Protein AF-A0A7Z0WL60-F1 (afdb_monomer)

Mean predicted aligned error: 9.83 Å

Organism: NCBI:txid485602

Foldseek 3Di:
DDPPPPVQPQDPVRHGDVCPLQQVQLVVLVVQLPDPPLPALPQWVLSVLSVVCVVPRRPPQRSDPVSVVVSVVRNVVSVVVPPDPPPD

Solvent-accessible surface area (backbone atoms only — not comparable to full-atom values): 5105 Å² total; per-residue (Å²): 138,80,79,77,78,71,85,67,62,58,38,99,82,76,40,74,34,94,58,50,62,16,50,55,34,18,54,50,29,42,54,49,68,70,40,90,84,45,80,44,56,86,59,24,71,20,38,32,50,39,55,45,21,51,72,67,54,9,71,82,70,38,54,43,72,69,45,50,52,52,25,53,48,37,37,53,52,42,50,55,72,66,52,69,75,95,79,126

Radius of gyration: 15.8 Å; Cα contacts (8 Å, |Δi|>4): 90; chains: 1; bounding box: 34×27×55 Å

Secondary structure (DSSP, 8-state):
---------B-TTSPBPTTHHHHHHHHHHHHHHHSTT---TTT-HHHHHHHHHHHH-TTTTSSSHHHHHHHHHHHHHHHHHHS--S--

pLDDT: mean 77.09, std 18.45, range [31.45, 96.88]

Sequence (88 aa):
MRFPAASADFHPNGRPSPGAAAEAFSDLAEELVTRSDFAGEGYSWGDRELARCRRRGGTRSAGAAFQWLSMATSHHLSHLARRTPDNL

Structure (mmCIF, N/CA/C/O backbone):
data_AF-A0A7Z0WL60-F1
#
_entry.id   AF-A0A7Z0WL60-F1
#
loop_
_atom_site.group_PDB
_atom_site.id
_atom_site.type_symbol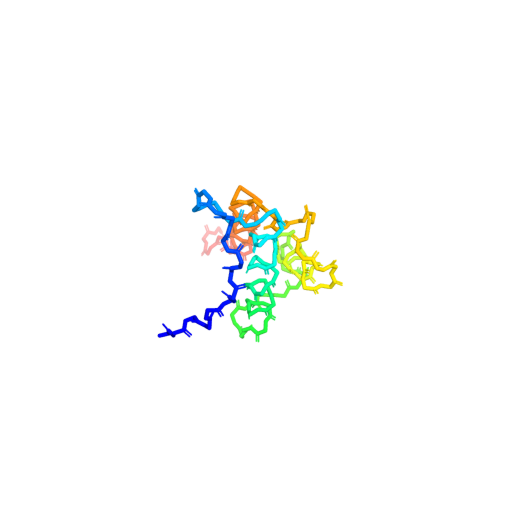
_atom_site.label_atom_id
_atom_site.label_alt_id
_atom_site.label_comp_id
_atom_site.label_asym_id
_atom_site.label_entity_id
_atom_site.label_seq_id
_atom_site.pdbx_PDB_ins_code
_atom_site.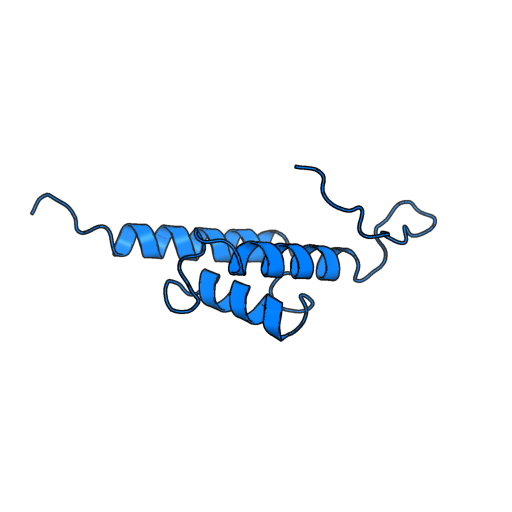Cartn_x
_atom_site.Cartn_y
_atom_site.Cartn_z
_atom_site.occupancy
_atom_site.B_iso_or_equiv
_atom_site.auth_seq_id
_atom_site.auth_comp_id
_atom_site.auth_asym_id
_atom_site.auth_atom_id
_atom_site.pdbx_PDB_model_num
ATOM 1 N N . MET A 1 1 ? 3.818 -20.558 -6.354 1.00 34.06 1 MET A N 1
ATOM 2 C CA . MET A 1 1 ? 3.468 -19.312 -7.069 1.00 34.06 1 MET A CA 1
ATOM 3 C C . MET A 1 1 ? 4.469 -19.113 -8.186 1.00 34.06 1 MET A C 1
ATOM 5 O O . MET A 1 1 ? 5.660 -19.115 -7.911 1.00 34.06 1 MET A O 1
ATOM 9 N N . ARG A 1 2 ? 4.004 -19.036 -9.432 1.00 31.45 2 ARG A N 1
ATOM 10 C CA . ARG A 1 2 ? 4.833 -18.756 -10.606 1.00 31.45 2 ARG A CA 1
ATOM 11 C C . ARG A 1 2 ? 4.423 -17.367 -11.069 1.00 31.45 2 ARG A C 1
ATOM 13 O O . ARG A 1 2 ? 3.301 -17.211 -11.534 1.00 31.45 2 ARG A O 1
ATOM 20 N N . PHE A 1 3 ? 5.283 -16.378 -10.858 1.00 37.19 3 PHE A N 1
ATOM 21 C CA . PHE A 1 3 ? 5.061 -15.044 -11.404 1.00 37.19 3 PHE A CA 1
ATOM 22 C C . PHE A 1 3 ? 5.064 -15.168 -12.933 1.00 37.19 3 PHE A C 1
ATOM 24 O O . PHE A 1 3 ? 5.992 -15.793 -13.467 1.00 37.19 3 PHE A O 1
ATOM 31 N N . PRO A 1 4 ? 4.043 -14.669 -13.654 1.00 38.28 4 PRO A N 1
ATOM 32 C CA . PRO A 1 4 ? 4.176 -14.518 -15.090 1.00 38.28 4 PRO A CA 1
ATOM 33 C C . PRO A 1 4 ? 5.383 -13.613 -15.321 1.00 38.28 4 PRO A C 1
ATOM 35 O O . PRO A 1 4 ? 5.537 -12.582 -14.667 1.00 38.28 4 PRO A O 1
ATOM 38 N N . ALA A 1 5 ? 6.289 -14.045 -16.194 1.00 42.16 5 ALA A N 1
ATOM 39 C CA . ALA A 1 5 ? 7.343 -13.171 -16.654 1.00 42.16 5 ALA A CA 1
ATOM 40 C C . ALA A 1 5 ? 6.644 -12.028 -17.390 1.00 42.16 5 ALA A C 1
ATOM 42 O O . ALA A 1 5 ? 6.225 -12.203 -18.533 1.00 42.16 5 ALA A O 1
ATOM 43 N N . ALA A 1 6 ? 6.497 -10.876 -16.729 1.00 49.50 6 ALA A N 1
ATOM 44 C CA . ALA A 1 6 ? 6.469 -9.621 -17.451 1.00 49.50 6 ALA A CA 1
ATOM 45 C C . ALA A 1 6 ? 7.651 -9.717 -18.414 1.00 49.50 6 ALA A C 1
ATOM 47 O O . ALA A 1 6 ? 8.778 -9.986 -17.981 1.00 49.50 6 ALA A O 1
ATOM 48 N N . SER A 1 7 ? 7.374 -9.663 -19.713 1.00 46.47 7 SER A N 1
ATOM 49 C CA . SER A 1 7 ? 8.383 -9.601 -20.760 1.00 46.47 7 SER A CA 1
ATOM 50 C C . SER A 1 7 ? 9.164 -8.313 -20.534 1.00 46.47 7 SER A C 1
ATOM 52 O O . SER A 1 7 ? 8.847 -7.263 -21.078 1.00 46.47 7 SER A O 1
ATOM 54 N N . ALA A 1 8 ? 10.110 -8.374 -19.601 1.00 53.94 8 ALA A N 1
ATOM 55 C CA . ALA A 1 8 ? 10.982 -7.282 -19.268 1.00 53.94 8 ALA A CA 1
ATOM 56 C C . ALA A 1 8 ? 11.918 -7.162 -20.458 1.00 53.94 8 ALA A C 1
ATOM 58 O O . ALA A 1 8 ? 12.839 -7.963 -20.619 1.00 53.94 8 ALA A O 1
ATOM 59 N N . ASP A 1 9 ? 11.644 -6.185 -21.314 1.00 53.06 9 ASP A N 1
ATOM 60 C CA . ASP A 1 9 ? 12.588 -5.752 -22.326 1.00 53.06 9 ASP A CA 1
ATOM 61 C C . ASP A 1 9 ? 13.833 -5.258 -21.587 1.00 53.06 9 ASP A C 1
ATOM 63 O O . ASP A 1 9 ? 13.889 -4.147 -21.052 1.00 53.06 9 ASP A O 1
ATOM 67 N N . PHE A 1 10 ? 14.819 -6.141 -21.455 1.00 50.97 10 PHE A N 1
ATOM 68 C CA . PHE A 1 10 ? 16.101 -5.801 -20.869 1.00 50.97 10 PHE A CA 1
ATOM 69 C C . PHE A 1 10 ? 16.848 -4.900 -21.847 1.00 50.97 10 PHE A C 1
ATOM 71 O O . PHE A 1 10 ? 16.992 -5.209 -23.030 1.00 50.97 10 PHE A O 1
ATOM 78 N N . HIS A 1 11 ? 17.373 -3.786 -21.342 1.00 51.44 11 HIS A N 1
ATOM 79 C CA . HIS A 1 11 ? 18.339 -2.992 -22.087 1.00 51.44 11 HIS A CA 1
ATOM 80 C C . HIS A 1 11 ? 19.541 -3.890 -22.438 1.00 51.44 11 HIS A C 1
ATOM 82 O O . HIS A 1 11 ? 19.919 -4.721 -21.607 1.00 51.44 11 HIS A O 1
ATOM 88 N N . PRO A 1 12 ? 20.241 -3.684 -23.570 1.00 57.44 12 PRO A N 1
ATOM 89 C CA . PRO A 1 12 ? 21.432 -4.462 -23.950 1.00 57.44 12 PRO A CA 1
ATOM 90 C C . PRO A 1 12 ? 22.566 -4.508 -22.902 1.00 57.44 12 PRO A C 1
ATOM 92 O O . PRO A 1 12 ? 23.493 -5.295 -23.038 1.00 57.44 12 PRO A O 1
ATOM 95 N N . ASN A 1 13 ? 22.482 -3.707 -21.833 1.00 62.28 13 ASN A N 1
ATOM 96 C CA . ASN A 1 13 ? 23.418 -3.691 -20.703 1.00 62.28 13 ASN A CA 1
ATOM 97 C C . ASN A 1 13 ? 22.903 -4.462 -19.465 1.00 62.28 13 ASN A C 1
ATOM 99 O O . ASN A 1 13 ? 23.402 -4.247 -18.363 1.00 62.28 13 ASN A O 1
ATOM 103 N N . GLY A 1 14 ? 21.855 -5.284 -19.602 1.00 62.09 14 GLY A N 1
ATOM 104 C CA . GLY A 1 14 ? 21.270 -6.074 -18.509 1.00 62.09 14 GLY A CA 1
ATOM 105 C C . GLY A 1 14 ? 20.482 -5.262 -17.473 1.00 62.09 14 GLY A C 1
ATOM 106 O O . GLY A 1 14 ? 20.079 -5.798 -16.443 1.00 62.09 14 GLY A O 1
ATOM 107 N N . ARG A 1 15 ? 20.248 -3.968 -17.723 1.00 58.91 15 ARG A N 1
ATOM 108 C CA . ARG A 1 15 ? 19.402 -3.126 -16.868 1.00 58.91 15 ARG A CA 1
ATOM 109 C C . ARG A 1 15 ? 17.938 -3.250 -17.301 1.00 58.91 15 ARG A C 1
ATOM 111 O O . ARG A 1 15 ? 17.691 -3.322 -18.507 1.00 58.91 15 ARG A O 1
ATOM 118 N N . PRO A 1 16 ? 16.977 -3.229 -16.363 1.00 59.91 16 PRO A N 1
ATOM 119 C CA . PRO A 1 16 ? 15.568 -3.079 -16.710 1.00 59.91 16 PRO A CA 1
ATOM 120 C C . PRO A 1 16 ? 15.378 -1.844 -17.596 1.00 59.91 16 PRO A C 1
ATOM 122 O O . PRO A 1 16 ? 16.023 -0.815 -17.356 1.00 59.91 16 PRO A O 1
ATOM 125 N N . SER A 1 17 ? 14.520 -1.933 -18.613 1.00 63.66 17 SER A N 1
ATOM 126 C CA . SER A 1 17 ? 14.144 -0.756 -19.392 1.00 63.66 17 SER A CA 1
ATOM 127 C C . SER A 1 17 ? 13.539 0.322 -18.477 1.00 63.66 17 SER A C 1
ATOM 129 O O . SER A 1 17 ? 12.885 0.002 -17.474 1.00 63.66 17 SER A O 1
ATOM 131 N N . PRO A 1 18 ? 13.771 1.615 -18.768 1.00 61.53 18 PRO A N 1
ATOM 132 C CA . PRO A 1 18 ? 13.118 2.697 -18.041 1.00 61.53 18 PRO A CA 1
ATOM 133 C C . PRO A 1 18 ? 11.596 2.492 -18.051 1.00 61.53 18 PRO A C 1
ATOM 135 O O . PRO A 1 18 ? 10.994 2.424 -19.115 1.00 61.53 18 PRO A O 1
ATOM 138 N N . GLY A 1 19 ? 10.984 2.362 -16.870 1.00 64.56 19 GLY A N 1
ATOM 139 C CA . GLY A 1 19 ? 9.544 2.108 -16.721 1.00 64.56 19 GLY A CA 1
ATOM 140 C C . GLY A 1 19 ? 9.162 0.661 -16.390 1.00 64.56 19 GLY A C 1
ATOM 141 O O . GLY A 1 19 ? 8.152 0.470 -15.723 1.00 64.56 19 GLY A O 1
ATOM 142 N N . ALA A 1 20 ? 9.994 -0.344 -16.696 1.00 68.12 20 ALA A N 1
ATOM 143 C CA . ALA A 1 20 ? 9.673 -1.752 -16.409 1.00 68.12 20 ALA A CA 1
ATOM 144 C C . ALA A 1 20 ? 9.433 -2.033 -14.916 1.00 68.12 20 ALA A C 1
ATOM 146 O O . ALA A 1 20 ? 8.572 -2.829 -14.552 1.00 68.12 20 ALA A O 1
ATOM 147 N N . ALA A 1 21 ? 10.169 -1.349 -14.035 1.00 69.00 21 ALA A N 1
ATOM 148 C CA . ALA A 1 21 ? 9.945 -1.450 -12.596 1.00 69.00 21 ALA A CA 1
ATOM 149 C C . ALA A 1 21 ? 8.584 -0.864 -12.183 1.00 69.00 21 ALA A C 1
ATOM 151 O O . ALA A 1 21 ? 7.903 -1.444 -11.345 1.00 69.00 21 ALA A O 1
ATOM 152 N N . ALA A 1 22 ? 8.174 0.261 -12.776 1.00 70.50 22 ALA A N 1
ATOM 153 C CA . ALA A 1 22 ? 6.896 0.896 -12.464 1.00 70.50 22 ALA A CA 1
ATOM 154 C C . ALA A 1 22 ? 5.707 0.033 -12.912 1.00 70.50 22 ALA A C 1
ATOM 156 O O . ALA A 1 22 ? 4.729 -0.057 -12.172 1.00 70.50 22 ALA A O 1
ATOM 157 N N . GLU A 1 23 ? 5.821 -0.636 -14.062 1.00 73.06 23 GLU A N 1
ATOM 158 C CA . GLU A 1 23 ? 4.823 -1.604 -14.536 1.00 73.06 23 GLU A CA 1
ATOM 159 C C . GLU A 1 23 ? 4.744 -2.822 -13.608 1.00 73.06 23 GLU A C 1
ATOM 161 O O . GLU A 1 23 ? 3.672 -3.126 -13.096 1.00 73.06 23 GLU A O 1
ATOM 166 N N . ALA A 1 24 ? 5.882 -3.433 -13.255 1.00 77.62 24 ALA A N 1
ATOM 167 C CA . ALA A 1 24 ? 5.903 -4.564 -12.323 1.00 77.62 24 ALA A CA 1
ATOM 168 C C . ALA A 1 24 ? 5.291 -4.216 -10.952 1.00 77.62 24 ALA A C 1
ATOM 170 O O . ALA A 1 24 ? 4.584 -5.019 -10.347 1.00 77.62 24 ALA A O 1
ATOM 171 N N . PHE A 1 25 ? 5.530 -3.003 -10.451 1.00 79.00 25 PHE A N 1
ATOM 172 C CA . PHE A 1 25 ? 4.887 -2.524 -9.232 1.00 79.00 25 PHE A CA 1
ATOM 173 C C . PHE A 1 25 ? 3.388 -2.250 -9.418 1.00 79.00 25 PHE A C 1
ATOM 175 O O . PHE A 1 25 ? 2.612 -2.459 -8.487 1.00 79.00 25 PHE A O 1
ATOM 182 N N . SER A 1 26 ? 2.960 -1.801 -10.596 1.00 81.81 26 SER A N 1
ATOM 183 C CA . SER A 1 26 ? 1.540 -1.646 -10.915 1.00 81.81 26 SER A CA 1
ATOM 184 C C . SER A 1 26 ? 0.814 -2.992 -10.867 1.00 81.81 26 SER A C 1
ATOM 186 O O . SER A 1 26 ? -0.205 -3.094 -10.185 1.00 81.81 26 SER A O 1
ATOM 188 N N . ASP A 1 27 ? 1.389 -4.024 -11.489 1.00 85.44 27 ASP A N 1
ATOM 189 C CA . ASP A 1 27 ? 0.847 -5.389 -11.497 1.00 85.44 27 ASP A CA 1
ATOM 190 C C . ASP A 1 27 ? 0.748 -5.962 -10.078 1.00 85.44 27 ASP A C 1
ATOM 192 O O . ASP A 1 27 ? -0.281 -6.507 -9.680 1.00 85.44 27 ASP A O 1
ATOM 196 N N . LEU A 1 28 ? 1.795 -5.777 -9.267 1.00 87.25 28 LEU A N 1
ATOM 197 C CA . LEU A 1 28 ? 1.784 -6.195 -7.863 1.00 87.25 28 LEU A CA 1
ATOM 198 C C . LEU A 1 28 ? 0.718 -5.457 -7.048 1.00 87.25 28 LEU A C 1
ATOM 200 O O . LEU A 1 28 ? 0.074 -6.055 -6.185 1.00 87.25 28 LEU A O 1
ATOM 204 N N . ALA A 1 29 ? 0.535 -4.157 -7.290 1.00 88.94 29 ALA A N 1
ATOM 205 C CA . ALA A 1 29 ? -0.484 -3.379 -6.599 1.00 88.94 29 ALA A CA 1
ATOM 206 C C . ALA A 1 29 ? -1.887 -3.843 -7.001 1.00 88.94 29 ALA A C 1
ATOM 208 O O . ALA A 1 29 ? -2.758 -3.929 -6.138 1.00 88.94 29 ALA A O 1
ATOM 209 N N . GLU A 1 30 ? -2.101 -4.170 -8.277 1.00 89.50 30 GLU A N 1
ATOM 210 C CA . GLU A 1 30 ? -3.343 -4.765 -8.763 1.00 89.50 30 GLU A CA 1
ATOM 211 C C . GLU A 1 30 ? -3.615 -6.121 -8.107 1.00 89.50 30 GLU A C 1
ATOM 213 O O . GLU A 1 30 ? -4.693 -6.304 -7.540 1.00 89.50 30 GLU A O 1
ATOM 218 N N . GLU A 1 31 ? -2.637 -7.031 -8.095 1.00 92.12 31 GLU A N 1
ATOM 219 C CA . GLU A 1 31 ?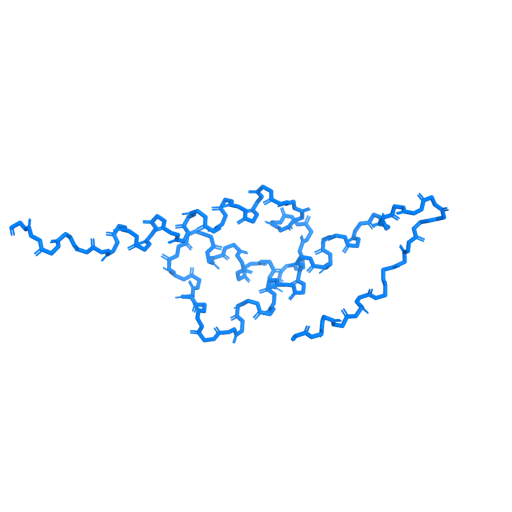 -2.776 -8.329 -7.431 1.00 92.12 31 GLU A CA 1
ATOM 220 C C . GLU A 1 31 ? -3.157 -8.135 -5.959 1.00 92.12 31 GLU A C 1
ATOM 222 O O . GLU A 1 31 ? -4.173 -8.662 -5.505 1.00 92.12 31 GLU A O 1
ATOM 227 N N . LEU A 1 32 ? -2.403 -7.319 -5.219 1.00 91.31 32 LEU A N 1
ATOM 228 C CA . LEU A 1 32 ? -2.621 -7.122 -3.788 1.00 91.31 32 LEU A CA 1
ATOM 229 C C . LEU A 1 32 ? -4.017 -6.598 -3.461 1.00 91.31 32 LEU A C 1
ATOM 231 O O . LEU A 1 32 ? -4.667 -7.150 -2.579 1.00 91.31 32 LEU A O 1
ATOM 235 N N . VAL A 1 33 ? -4.511 -5.579 -4.171 1.00 92.56 33 VAL A N 1
ATOM 236 C CA . VAL A 1 33 ? -5.827 -4.989 -3.855 1.00 92.56 33 VAL A CA 1
ATOM 237 C C . VAL A 1 33 ? -7.011 -5.881 -4.239 1.00 92.56 33 VAL A C 1
ATOM 239 O O . VAL A 1 33 ? -8.143 -5.571 -3.868 1.00 92.56 33 VAL A O 1
ATOM 242 N N . THR A 1 34 ? -6.783 -6.958 -4.997 1.00 93.62 34 THR A N 1
ATOM 243 C CA . THR A 1 34 ? -7.820 -7.951 -5.334 1.00 93.62 34 THR A CA 1
ATOM 244 C C . THR A 1 34 ? -7.906 -9.100 -4.335 1.00 93.62 34 THR A C 1
ATOM 246 O O . THR A 1 34 ? -8.885 -9.849 -4.345 1.00 93.62 34 THR A O 1
ATOM 249 N N . ARG A 1 35 ? -6.913 -9.251 -3.455 1.00 94.44 35 ARG A N 1
ATOM 250 C CA . ARG A 1 35 ? -6.903 -10.318 -2.457 1.00 94.44 35 ARG A CA 1
ATOM 251 C C . ARG A 1 35 ? -7.863 -10.014 -1.312 1.00 94.44 35 ARG A C 1
ATOM 253 O O . ARG A 1 35 ? -8.083 -8.867 -0.936 1.00 94.44 35 ARG A O 1
ATOM 260 N N . SER A 1 36 ? -8.390 -11.069 -0.698 1.00 92.50 36 SER A N 1
ATOM 261 C CA . SER A 1 36 ? -9.299 -10.961 0.450 1.00 92.50 36 SER A CA 1
ATOM 262 C C . SER A 1 36 ? -8.635 -10.431 1.725 1.00 92.50 36 SER A C 1
ATOM 264 O O . SER A 1 36 ? -9.336 -10.020 2.642 1.00 92.50 36 SER A O 1
ATOM 266 N N . ASP A 1 37 ? -7.303 -10.485 1.813 1.00 90.94 37 ASP A N 1
ATOM 267 C CA . ASP A 1 37 ? -6.515 -9.961 2.935 1.00 90.94 37 ASP A CA 1
ATOM 268 C C . ASP A 1 37 ? -6.212 -8.457 2.807 1.00 90.94 37 ASP A C 1
ATOM 270 O O . ASP A 1 37 ? -5.721 -7.844 3.758 1.00 90.94 37 ASP A O 1
ATOM 274 N N . PHE A 1 38 ? -6.556 -7.832 1.676 1.00 94.88 38 PHE A N 1
ATOM 275 C CA . PHE A 1 38 ? -6.493 -6.387 1.534 1.00 94.88 38 PHE A CA 1
ATOM 276 C C . PHE A 1 38 ? -7.554 -5.715 2.411 1.00 94.88 38 PHE A C 1
ATOM 278 O O . PHE A 1 38 ? -8.756 -5.895 2.226 1.00 94.88 38 PHE A O 1
ATOM 285 N N . ALA A 1 39 ? -7.109 -4.883 3.353 1.00 95.19 39 ALA A N 1
ATOM 286 C CA . ALA A 1 39 ? -7.993 -4.273 4.344 1.00 95.19 39 ALA A CA 1
ATOM 287 C C . ALA A 1 39 ? -8.899 -3.158 3.780 1.00 95.19 39 ALA A C 1
ATOM 289 O O . ALA A 1 39 ? -9.817 -2.699 4.464 1.00 95.19 39 ALA A O 1
ATOM 290 N N . GLY A 1 40 ? -8.664 -2.730 2.536 1.00 95.69 40 GLY A N 1
ATOM 291 C CA . GLY A 1 40 ? -9.473 -1.741 1.826 1.00 95.69 40 GLY A CA 1
ATOM 292 C C . GLY A 1 40 ? -8.927 -0.312 1.913 1.00 95.69 40 GLY A C 1
ATOM 293 O O . GLY A 1 40 ? -8.246 0.071 2.861 1.00 95.69 40 GLY A O 1
ATOM 294 N N . GLU A 1 41 ? -9.278 0.531 0.935 1.00 95.50 41 GLU A N 1
ATOM 295 C CA . GLU A 1 41 ? -8.741 1.903 0.796 1.00 95.50 41 GLU A CA 1
ATOM 296 C C . GLU A 1 41 ? -9.092 2.867 1.950 1.00 95.50 41 GLU A C 1
ATOM 298 O O . GLU A 1 41 ? -8.517 3.95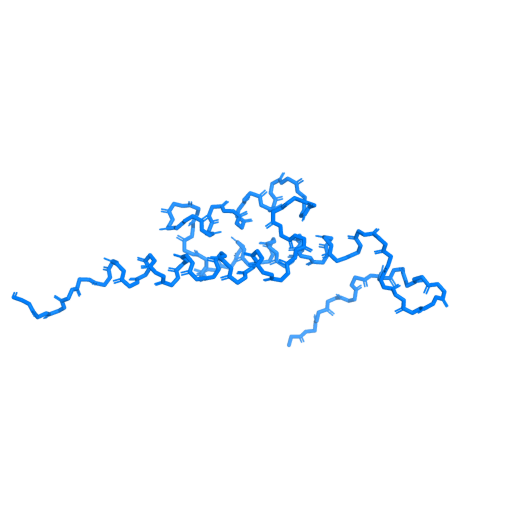5 2.067 1.00 95.50 41 GLU A O 1
ATOM 303 N N . GLY A 1 42 ? -10.045 2.480 2.802 1.00 95.56 42 GLY A N 1
ATOM 304 C CA . GLY A 1 42 ? -10.419 3.193 4.023 1.00 95.56 42 GLY A CA 1
ATOM 305 C C . GLY A 1 42 ? -9.644 2.758 5.273 1.00 95.56 42 GLY A C 1
ATOM 306 O O . GLY A 1 42 ? -9.843 3.347 6.335 1.00 95.56 42 GLY A O 1
ATOM 307 N N . TYR A 1 43 ? -8.788 1.735 5.187 1.00 96.25 43 TYR A N 1
ATOM 308 C CA . TYR A 1 43 ? -8.116 1.171 6.357 1.00 96.25 43 TYR A CA 1
ATOM 309 C C . TYR A 1 43 ? -6.941 2.024 6.844 1.00 96.25 43 TYR A C 1
ATOM 311 O O . TYR A 1 43 ? -6.895 2.385 8.025 1.00 96.25 43 TYR A O 1
ATOM 319 N N . SER A 1 44 ? -6.031 2.376 5.931 1.00 96.31 44 SER A N 1
ATOM 320 C CA . SER A 1 44 ? -4.845 3.196 6.191 1.00 96.31 44 SER A CA 1
ATOM 321 C C . SER A 1 44 ? -4.511 4.111 5.005 1.00 96.31 44 SER A C 1
ATOM 323 O O . SER A 1 44 ? -5.073 3.976 3.914 1.00 96.31 44 SER A O 1
ATOM 325 N N . TRP A 1 45 ? -3.573 5.047 5.198 1.00 95.75 45 TRP A N 1
ATOM 326 C CA . TRP A 1 45 ? -3.010 5.817 4.083 1.00 95.75 45 TRP A CA 1
ATOM 327 C C . TRP A 1 45 ? -2.343 4.896 3.049 1.00 95.75 45 TRP A C 1
ATOM 329 O O . TRP A 1 45 ? -2.571 5.069 1.854 1.00 95.75 45 TRP A O 1
ATOM 339 N N . GLY A 1 46 ? -1.601 3.879 3.498 1.00 94.38 46 GLY A N 1
ATOM 340 C CA . GLY A 1 46 ? -0.946 2.912 2.616 1.00 94.38 46 GLY A CA 1
ATOM 341 C C . GLY A 1 46 ? -1.924 2.137 1.730 1.00 94.38 46 GLY A C 1
ATOM 342 O O . GLY A 1 46 ? -1.722 2.059 0.521 1.00 94.38 46 GLY A O 1
ATOM 343 N N . ASP A 1 47 ? -3.028 1.643 2.296 1.00 94.81 47 ASP A N 1
ATOM 344 C CA . ASP A 1 47 ?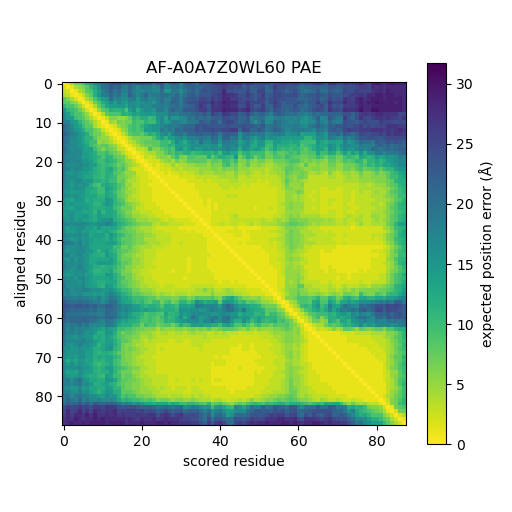 -4.053 0.912 1.534 1.00 94.81 47 ASP A CA 1
ATOM 345 C C . ASP A 1 47 ? -4.730 1.805 0.480 1.00 94.81 47 ASP A C 1
ATOM 347 O O . ASP A 1 47 ? -5.036 1.374 -0.635 1.00 94.81 47 ASP A O 1
ATOM 351 N N . ARG A 1 48 ? -4.921 3.092 0.795 1.00 94.31 48 ARG A N 1
ATOM 352 C CA . ARG A 1 48 ? -5.435 4.076 -0.164 1.00 94.31 48 ARG A CA 1
ATOM 353 C C . ARG A 1 48 ? -4.473 4.305 -1.322 1.00 94.31 48 ARG A C 1
ATOM 355 O O . ARG A 1 48 ? -4.919 4.414 -2.467 1.00 94.31 48 ARG A O 1
ATOM 362 N N . GLU A 1 49 ? -3.179 4.411 -1.037 1.00 91.56 49 GLU A N 1
ATOM 363 C CA . GLU A 1 49 ? -2.159 4.597 -2.067 1.00 91.56 49 GLU A CA 1
ATOM 364 C C . GLU A 1 49 ? -2.015 3.349 -2.946 1.00 91.56 49 GLU A C 1
ATOM 366 O O . GLU A 1 49 ? -1.985 3.494 -4.167 1.00 91.56 49 GLU A O 1
ATOM 371 N N . LEU A 1 50 ? -2.088 2.133 -2.392 1.00 9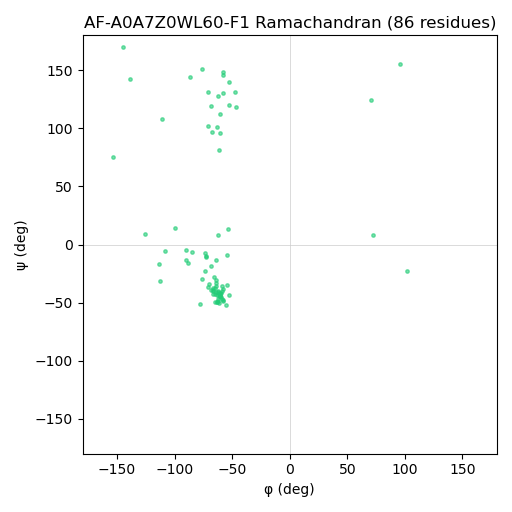0.56 50 LEU A N 1
ATOM 372 C CA . LEU A 1 50 ? -2.155 0.893 -3.183 1.00 90.56 50 LEU A CA 1
ATOM 373 C C . LEU A 1 50 ? -3.361 0.886 -4.138 1.00 90.56 50 LEU A C 1
ATOM 375 O O . LEU A 1 50 ? -3.208 0.678 -5.343 1.00 90.56 50 LEU A O 1
ATOM 379 N N . ALA A 1 51 ? -4.555 1.232 -3.646 1.00 91.31 51 ALA A N 1
ATOM 380 C CA . ALA A 1 51 ? -5.747 1.345 -4.491 1.00 91.31 51 ALA A CA 1
ATOM 381 C C . ALA A 1 51 ? -5.627 2.458 -5.554 1.00 91.31 51 ALA A C 1
ATOM 383 O O . ALA A 1 51 ? -6.206 2.368 -6.642 1.00 91.31 51 ALA A O 1
ATOM 384 N N . ARG A 1 52 ? -4.888 3.539 -5.265 1.00 88.31 52 ARG A N 1
ATOM 385 C CA . ARG A 1 52 ? -4.569 4.596 -6.242 1.00 88.31 52 ARG A CA 1
ATOM 386 C C . ARG A 1 52 ? -3.578 4.125 -7.301 1.00 88.31 52 ARG A C 1
ATOM 388 O O . ARG A 1 52 ? -3.769 4.510 -8.452 1.00 88.31 52 ARG A O 1
ATOM 395 N N . CYS A 1 53 ? -2.596 3.297 -6.944 1.00 84.88 53 CYS A N 1
ATOM 396 C CA . CYS A 1 53 ? -1.641 2.715 -7.889 1.00 84.88 53 CYS A CA 1
ATOM 397 C C . CYS A 1 53 ? -2.372 1.924 -8.974 1.00 84.88 53 CYS A C 1
ATOM 399 O O . CYS A 1 53 ? -2.192 2.235 -10.150 1.00 84.88 53 CYS A O 1
ATOM 401 N N . ARG A 1 54 ? -3.312 1.047 -8.583 1.00 82.81 54 ARG A N 1
ATOM 402 C CA . ARG A 1 54 ? -4.189 0.333 -9.530 1.00 82.81 54 ARG A CA 1
ATOM 403 C C . ARG A 1 54 ? -4.909 1.284 -10.495 1.00 82.81 54 ARG A C 1
ATOM 405 O O . ARG A 1 54 ? -5.017 1.013 -11.680 1.00 82.81 54 ARG A O 1
ATOM 412 N N . ARG A 1 55 ? -5.438 2.408 -9.996 1.00 82.19 55 ARG A N 1
ATOM 413 C CA . ARG A 1 55 ? -6.250 3.339 -10.808 1.00 82.19 55 ARG A CA 1
ATOM 414 C C . ARG A 1 55 ? -5.444 4.225 -11.755 1.00 82.19 55 ARG A C 1
ATOM 416 O O . ARG A 1 55 ? -6.006 4.695 -12.737 1.00 82.19 55 ARG A O 1
ATOM 423 N N . ARG A 1 56 ? -4.197 4.562 -11.415 1.00 74.31 56 ARG A N 1
ATO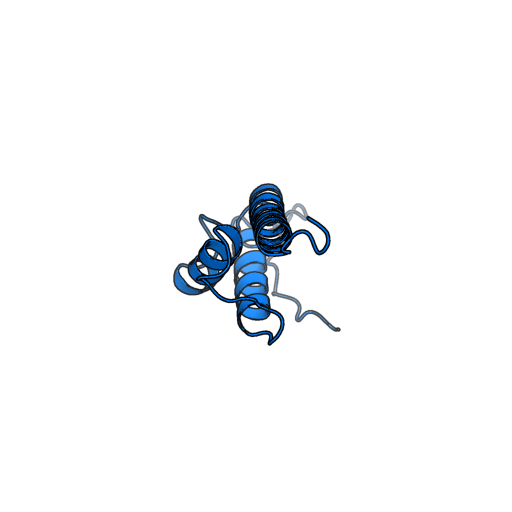M 424 C CA . ARG A 1 56 ? -3.416 5.583 -12.138 1.00 74.31 56 ARG A CA 1
ATOM 425 C C . ARG A 1 56 ? -2.267 5.019 -12.977 1.00 74.31 56 ARG A C 1
ATOM 427 O O . ARG A 1 56 ? -1.653 5.810 -13.687 1.00 74.31 56 ARG A O 1
ATOM 434 N N . GLY A 1 57 ? -2.002 3.711 -12.904 1.00 62.12 57 GLY A N 1
ATOM 435 C CA . GLY A 1 57 ? -0.811 3.081 -13.481 1.00 62.12 57 GLY A CA 1
ATOM 436 C C . GLY A 1 57 ? 0.435 3.486 -12.688 1.00 62.12 57 GLY A C 1
ATOM 437 O O . GLY A 1 57 ? 0.677 4.678 -12.490 1.00 62.12 57 GLY A O 1
ATOM 438 N N . GLY A 1 58 ? 1.195 2.509 -12.184 1.00 55.94 58 GLY A N 1
ATOM 439 C CA . GLY A 1 58 ? 2.200 2.576 -11.099 1.00 55.94 58 GLY A CA 1
ATOM 440 C C . GLY A 1 58 ? 3.351 3.602 -11.158 1.00 55.94 58 GLY A C 1
ATOM 441 O O . GLY A 1 58 ? 4.284 3.523 -10.361 1.00 55.94 58 GLY A O 1
ATOM 442 N N . THR A 1 59 ? 3.305 4.606 -12.029 1.00 53.50 59 THR A N 1
ATOM 443 C CA . THR A 1 59 ? 4.412 5.524 -12.338 1.00 53.50 59 THR A CA 1
ATOM 444 C C . THR A 1 59 ? 4.739 6.579 -11.275 1.00 53.50 59 THR A C 1
ATOM 446 O O . THR A 1 59 ? 5.870 7.057 -11.259 1.00 53.50 59 THR A O 1
ATOM 449 N N . ARG A 1 60 ? 3.821 6.968 -10.371 1.00 58.19 60 ARG A N 1
ATOM 450 C CA . ARG A 1 60 ? 4.114 8.016 -9.352 1.00 58.19 60 ARG A CA 1
ATOM 451 C C . ARG A 1 60 ? 4.163 7.546 -7.901 1.00 58.19 60 ARG A C 1
ATOM 453 O O . ARG A 1 60 ? 4.892 8.140 -7.110 1.00 58.19 60 ARG A O 1
ATOM 460 N N . SER A 1 61 ? 3.388 6.530 -7.539 1.00 56.47 61 SER A N 1
ATOM 461 C CA . SER A 1 61 ? 3.143 6.163 -6.133 1.00 56.47 61 SER A CA 1
ATOM 462 C C . SER A 1 61 ? 3.726 4.809 -5.717 1.00 56.47 61 SER A C 1
ATOM 464 O O . SER A 1 61 ? 3.881 4.577 -4.523 1.00 56.47 61 SER A O 1
ATOM 466 N N . ALA A 1 62 ? 4.089 3.948 -6.673 1.00 59.53 62 ALA A N 1
ATOM 467 C CA . ALA A 1 62 ? 4.644 2.619 -6.409 1.00 59.53 62 ALA A CA 1
ATOM 468 C C . ALA A 1 62 ? 5.992 2.368 -7.105 1.00 59.53 62 ALA A C 1
ATOM 470 O O . ALA A 1 62 ? 6.484 1.250 -7.082 1.00 59.53 62 ALA A O 1
ATOM 471 N N . GLY A 1 63 ? 6.618 3.382 -7.707 1.00 67.44 63 GLY A N 1
ATOM 472 C CA . GLY A 1 63 ? 7.815 3.212 -8.539 1.00 67.44 63 GLY A CA 1
ATOM 473 C C . GLY A 1 63 ? 9.111 2.907 -7.776 1.00 67.44 63 GLY A C 1
ATOM 474 O O . GLY A 1 63 ? 10.132 2.638 -8.407 1.00 67.44 63 GLY A O 1
ATOM 475 N N . ALA A 1 64 ? 9.107 2.965 -6.439 1.00 77.56 64 ALA A N 1
ATOM 476 C CA . ALA A 1 64 ? 10.298 2.742 -5.619 1.00 77.56 64 ALA A CA 1
ATOM 477 C C . ALA A 1 64 ? 10.012 1.903 -4.367 1.00 77.56 64 ALA A C 1
ATOM 479 O O . ALA A 1 64 ? 9.018 2.118 -3.675 1.00 77.56 64 ALA A O 1
ATOM 480 N N . ALA A 1 65 ? 10.949 1.022 -3.999 1.00 82.69 65 ALA A N 1
ATOM 481 C CA . ALA A 1 65 ? 10.830 0.135 -2.835 1.00 82.69 65 ALA A CA 1
ATOM 482 C C . ALA A 1 65 ? 10.541 0.876 -1.512 1.00 82.69 65 ALA A C 1
ATOM 484 O O . ALA A 1 65 ? 9.784 0.390 -0.675 1.00 82.69 65 ALA A O 1
ATOM 485 N N . PHE A 1 66 ? 11.087 2.084 -1.330 1.00 84.81 66 PHE A N 1
ATOM 486 C CA . PHE A 1 66 ? 10.815 2.901 -0.142 1.00 84.81 66 PHE A CA 1
ATOM 487 C C . PHE A 1 66 ? 9.338 3.329 -0.030 1.00 84.81 66 PHE A C 1
ATOM 489 O O . PHE A 1 66 ? 8.797 3.408 1.075 1.00 84.81 66 PHE A O 1
ATOM 496 N N . GLN A 1 67 ? 8.659 3.565 -1.160 1.00 86.69 67 GLN A N 1
ATOM 497 C CA . GLN A 1 67 ? 7.228 3.889 -1.166 1.00 86.69 67 GLN A CA 1
ATOM 498 C C . GLN A 1 67 ? 6.407 2.686 -0.687 1.00 86.69 67 GLN A C 1
ATOM 500 O O . GLN A 1 67 ? 5.538 2.838 0.167 1.00 86.69 67 GLN A O 1
ATOM 505 N N . TRP A 1 68 ? 6.751 1.481 -1.148 1.00 88.88 68 TRP A N 1
ATOM 506 C CA . TRP A 1 68 ? 6.145 0.2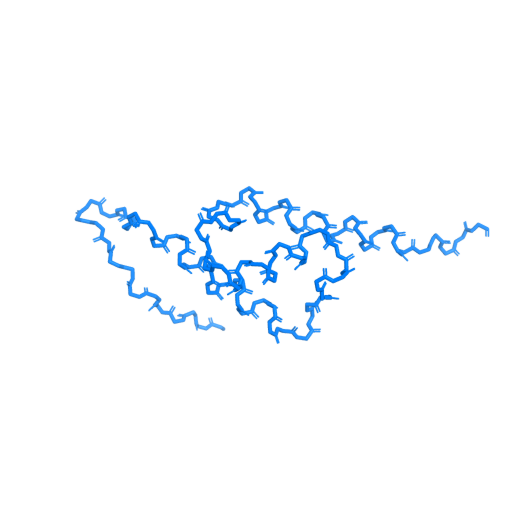28 -0.688 1.00 88.88 68 TRP A CA 1
ATOM 507 C C . TRP A 1 68 ? 6.339 -0.010 0.805 1.00 88.88 68 TRP A C 1
ATOM 509 O O . TRP A 1 68 ? 5.377 -0.322 1.507 1.00 88.88 68 TRP A O 1
ATOM 519 N N . LEU A 1 69 ? 7.555 0.218 1.310 1.00 92.00 69 LEU A N 1
ATOM 520 C CA . LEU A 1 69 ? 7.839 0.125 2.740 1.00 92.00 69 LEU A CA 1
ATOM 521 C C . LEU A 1 69 ? 6.992 1.115 3.552 1.00 92.00 69 LEU A C 1
ATOM 523 O O . LEU A 1 69 ? 6.443 0.757 4.595 1.00 92.00 69 LEU A O 1
ATOM 527 N N . SER A 1 70 ? 6.847 2.346 3.059 1.00 93.44 70 SER A N 1
ATOM 528 C CA . SER A 1 70 ? 6.023 3.376 3.700 1.00 93.44 70 SER A CA 1
ATOM 529 C C . SER A 1 70 ? 4.543 2.975 3.743 1.00 93.44 70 SER A C 1
ATOM 531 O O . SER A 1 70 ? 3.899 3.116 4.784 1.00 93.44 70 SER A O 1
ATOM 533 N N . MET A 1 71 ? 4.007 2.427 2.645 1.00 93.50 71 MET A N 1
ATOM 534 C CA . MET A 1 71 ? 2.625 1.936 2.577 1.00 93.50 71 MET A CA 1
ATOM 535 C C . MET A 1 71 ? 2.388 0.779 3.562 1.00 93.50 71 MET A C 1
ATOM 537 O O . MET A 1 71 ? 1.449 0.838 4.356 1.00 93.50 71 MET A O 1
ATOM 541 N N . ALA A 1 72 ? 3.273 -0.224 3.582 1.00 94.00 72 ALA A N 1
ATOM 542 C CA . ALA A 1 72 ? 3.183 -1.354 4.510 1.00 94.00 72 ALA A CA 1
ATOM 543 C C . ALA A 1 72 ? 3.280 -0.907 5.980 1.00 94.00 72 ALA A C 1
ATOM 545 O O . ALA A 1 72 ? 2.488 -1.326 6.825 1.00 94.00 72 ALA A O 1
ATOM 546 N N . THR A 1 73 ? 4.201 0.010 6.287 1.00 96.88 73 THR A N 1
ATOM 547 C CA . THR A 1 73 ? 4.350 0.570 7.640 1.00 96.88 73 THR A CA 1
ATOM 548 C C . THR A 1 73 ? 3.079 1.298 8.077 1.00 96.88 73 THR A C 1
ATOM 550 O O . THR A 1 73 ? 2.593 1.082 9.186 1.00 96.88 73 THR A O 1
ATOM 553 N N . SER A 1 74 ? 2.485 2.112 7.198 1.00 96.88 74 SER A N 1
ATOM 554 C CA . SER A 1 74 ? 1.215 2.791 7.482 1.00 96.88 74 SER A CA 1
ATOM 555 C C . SER A 1 74 ? 0.078 1.814 7.791 1.00 96.88 74 SER A C 1
ATOM 557 O O . SER A 1 74 ? -0.735 2.103 8.675 1.00 96.88 74 SER A O 1
ATOM 559 N N . HIS A 1 75 ? 0.002 0.691 7.074 1.00 96.12 75 HIS A N 1
ATOM 560 C CA . HIS A 1 75 ? -0.981 -0.359 7.331 1.00 96.12 75 HIS A CA 1
ATOM 561 C C . HIS A 1 75 ? -0.769 -0.970 8.723 1.00 96.12 75 HIS A C 1
ATOM 563 O O . HIS A 1 75 ? -1.701 -1.009 9.527 1.00 96.12 75 HIS A O 1
ATOM 569 N N . HIS A 1 76 ? 0.468 -1.359 9.056 1.00 96.06 76 HIS A N 1
ATOM 570 C CA . HIS A 1 76 ? 0.796 -1.924 10.367 1.00 96.06 76 HIS A CA 1
ATOM 571 C C . HIS A 1 76 ? 0.511 -0.958 11.523 1.00 96.06 76 HIS A C 1
ATOM 573 O O . HIS A 1 76 ? -0.060 -1.371 12.529 1.00 96.06 76 HIS A O 1
ATOM 579 N N . LEU A 1 77 ? 0.840 0.329 11.384 1.00 96.44 77 LEU A N 1
ATOM 580 C CA . LEU A 1 77 ? 0.520 1.335 12.402 1.00 96.44 77 LEU A CA 1
ATOM 581 C C . LEU A 1 77 ? -0.991 1.509 12.583 1.00 96.44 77 LEU A C 1
ATOM 583 O O . LEU A 1 77 ? -1.467 1.588 13.712 1.00 96.44 77 LEU A O 1
ATOM 587 N N . SER A 1 78 ? -1.755 1.515 11.488 1.00 96.50 78 SER A N 1
ATOM 588 C CA . SER A 1 78 ? -3.223 1.594 11.548 1.00 96.50 78 SER A CA 1
ATOM 589 C C . SER A 1 78 ? -3.821 0.362 12.220 1.00 96.50 78 SER A C 1
ATOM 591 O O . SER A 1 78 ? -4.774 0.472 12.988 1.00 96.50 78 SER A O 1
ATOM 593 N N . HIS A 1 79 ? -3.230 -0.806 11.970 1.00 94.00 79 HIS A N 1
ATOM 594 C CA . HIS A 1 79 ? -3.594 -2.041 12.641 1.00 94.00 79 HIS A CA 1
ATOM 595 C C . HIS A 1 79 ? -3.331 -1.967 14.147 1.00 94.00 79 HIS A C 1
ATOM 597 O O . HIS A 1 79 ? -4.234 -2.249 14.930 1.00 94.00 79 HIS A O 1
ATOM 603 N N . LEU A 1 80 ? -2.136 -1.534 14.559 1.00 95.06 80 LEU A N 1
ATOM 604 C CA . LEU A 1 80 ? -1.784 -1.372 15.972 1.00 95.06 80 LEU A CA 1
ATOM 605 C C . LEU A 1 80 ? -2.668 -0.339 16.679 1.00 95.06 80 LEU A C 1
ATOM 607 O O . LEU A 1 80 ? -3.114 -0.599 17.786 1.00 95.06 80 LEU A O 1
ATOM 611 N N . ALA A 1 81 ? -2.979 0.787 16.035 1.00 93.06 81 ALA A N 1
ATOM 612 C CA . ALA A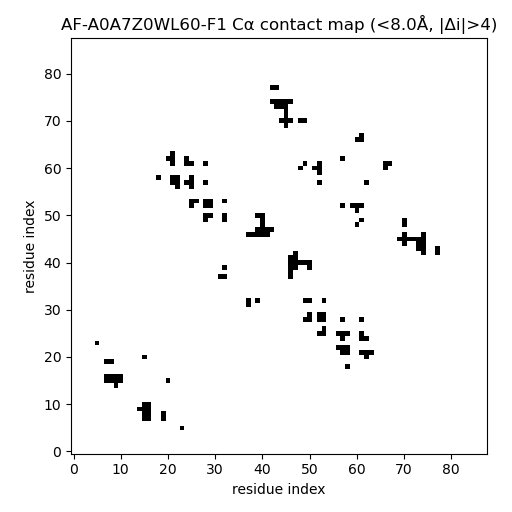 1 81 ? -3.842 1.820 16.612 1.00 93.06 81 ALA A CA 1
ATOM 613 C C . ALA A 1 81 ? -5.294 1.353 16.824 1.00 93.06 81 ALA A C 1
ATOM 615 O O . ALA A 1 81 ? -5.989 1.869 17.694 1.00 93.06 81 ALA A O 1
ATOM 616 N N . ARG A 1 82 ? -5.764 0.392 16.018 1.00 91.25 82 ARG A N 1
ATOM 617 C CA . ARG A 1 82 ? -7.102 -0.211 16.135 1.00 91.25 82 ARG A CA 1
ATOM 618 C C . ARG A 1 82 ? -7.140 -1.414 17.069 1.00 91.25 82 ARG A C 1
ATOM 620 O O . ARG A 1 82 ? -8.232 -1.821 17.456 1.00 91.25 82 ARG A O 1
ATOM 627 N N . ARG A 1 83 ? -5.986 -1.999 17.414 1.00 87.06 83 ARG A N 1
ATOM 628 C CA . ARG A 1 83 ? -5.909 -2.945 18.526 1.00 87.06 83 ARG A CA 1
ATOM 629 C C . ARG A 1 83 ? -6.171 -2.133 19.786 1.00 87.06 83 ARG A C 1
ATOM 631 O O . ARG A 1 83 ? -5.276 -1.462 20.291 1.00 87.06 83 ARG A O 1
ATOM 638 N N . THR A 1 84 ? -7.417 -2.149 20.250 1.00 68.88 84 THR A N 1
ATOM 639 C CA . THR A 1 84 ? -7.749 -1.701 21.600 1.00 68.88 84 THR A CA 1
ATOM 640 C C . THR A 1 84 ? -6.748 -2.356 22.552 1.00 68.88 84 THR A C 1
ATOM 642 O O . THR A 1 84 ? -6.504 -3.558 22.414 1.00 68.88 84 THR A O 1
ATOM 645 N N . PRO A 1 85 ? -6.108 -1.619 23.471 1.00 65.25 85 PRO A N 1
ATOM 646 C CA . PRO A 1 85 ? -5.353 -2.277 24.518 1.00 65.25 85 PRO A CA 1
ATOM 647 C C . PRO A 1 85 ? -6.347 -3.133 25.303 1.00 65.25 85 PRO A C 1
ATOM 649 O O . PRO A 1 85 ? -7.226 -2.594 25.967 1.00 65.25 85 PRO A O 1
ATOM 652 N N . ASP A 1 86 ? -6.221 -4.456 25.215 1.00 63.97 86 ASP A N 1
ATOM 653 C CA . ASP A 1 86 ? -7.096 -5.420 25.900 1.00 63.97 86 ASP A CA 1
ATOM 654 C C . ASP A 1 86 ? -7.040 -5.317 27.442 1.00 63.97 86 ASP A C 1
ATOM 656 O O . ASP A 1 86 ? -7.582 -6.172 28.129 1.00 63.97 86 ASP A O 1
ATOM 660 N N . ASN A 1 87 ? -6.379 -4.307 28.022 1.00 55.62 87 ASN A N 1
ATOM 661 C CA . ASN A 1 87 ? -6.153 -4.199 29.462 1.00 55.62 87 ASN A CA 1
ATOM 662 C C . ASN A 1 87 ? -5.982 -2.739 29.934 1.00 55.62 87 ASN A C 1
ATOM 664 O O . ASN A 1 87 ? -4.861 -2.332 30.248 1.00 55.62 87 ASN A O 1
ATOM 668 N N . LEU A 1 88 ? -7.066 -1.961 30.020 1.00 52.59 88 LEU A N 1
ATOM 669 C CA . LEU A 1 88 ? -7.152 -0.805 30.929 1.00 52.59 88 LEU A CA 1
ATOM 670 C C . LEU A 1 88 ? -8.457 -0.852 31.721 1.00 52.59 88 LEU A C 1
ATOM 672 O O . LEU A 1 88 ? -9.512 -1.061 31.083 1.00 52.59 88 LEU A O 1
#

InterPro domains:
  IPR025683 Protein beta [PF14350] (18-82)